Protein AF-A0A3D2S4H5-F1 (afdb_monomer_lite)

pLDDT: mean 96.03, std 4.86, range [56.44, 98.75]

Sequence (159 aa):
YKEGYGISMQGIDYASDNNCSLIIALDCGVKAIEQARYAAEKSIDMIICDHHLPGEELPEVVALLDPHQPGCAYPYKYLSGCGLGFKLAQALTLHQGWDMEHVYNLLDLVTVSIASDIVPITGENRVLAYYGLKKIDTNPILGLKALMEVSNLQAPMSI

Structure (mmCIF, N/CA/C/O backbone):
data_AF-A0A3D2S4H5-F1
#
_entry.id   AF-A0A3D2S4H5-F1
#
loop_
_atom_site.group_PDB
_atom_site.id
_atom_site.type_symbol
_atom_site.label_atom_id
_atom_site.label_alt_id
_atom_site.label_comp_id
_atom_site.label_asym_id
_atom_site.label_entity_id
_atom_site.label_seq_id
_atom_site.pdbx_PDB_ins_code
_atom_site.Cartn_x
_atom_site.Cartn_y
_atom_site.Cartn_z
_atom_site.occupancy
_atom_site.B_iso_or_equiv
_atom_site.auth_seq_id
_atom_site.auth_comp_id
_atom_site.auth_asym_id
_atom_site.auth_atom_id
_atom_site.pdbx_PDB_model_num
ATOM 1 N N . TYR A 1 1 ? 7.897 19.728 6.151 1.00 56.44 1 TYR A N 1
ATOM 2 C CA . TYR A 1 1 ? 7.705 18.648 7.136 1.00 56.44 1 TYR A CA 1
ATOM 3 C C . TYR A 1 1 ? 6.959 19.179 8.355 1.00 56.44 1 TYR A C 1
ATOM 5 O O . TYR A 1 1 ? 7.602 19.576 9.314 1.00 56.44 1 TYR A O 1
ATOM 13 N N . LYS A 1 2 ? 5.621 19.275 8.301 1.00 73.81 2 LYS A N 1
ATOM 14 C CA . LYS A 1 2 ? 4.799 19.710 9.451 1.00 73.81 2 LYS A CA 1
ATOM 15 C C . LYS A 1 2 ? 4.202 18.539 10.244 1.00 73.81 2 LYS A C 1
ATOM 17 O O . LYS A 1 2 ? 3.934 18.705 11.423 1.00 73.81 2 LYS A O 1
ATOM 22 N N . GLU A 1 3 ? 4.039 17.377 9.609 1.00 79.31 3 GLU A N 1
ATOM 23 C CA . GLU A 1 3 ? 3.264 16.254 10.164 1.00 79.31 3 GLU A CA 1
ATOM 24 C C . GLU A 1 3 ? 4.087 14.978 10.418 1.00 79.31 3 GLU A C 1
ATOM 26 O O . GLU A 1 3 ? 3.631 14.096 11.132 1.00 79.31 3 GLU A O 1
ATOM 31 N N . GLY A 1 4 ? 5.328 14.899 9.924 1.00 84.50 4 GLY A N 1
ATOM 32 C CA . GLY A 1 4 ? 6.188 13.727 10.126 1.00 84.50 4 GLY A CA 1
ATOM 33 C C . GLY A 1 4 ? 5.784 12.522 9.269 1.00 84.50 4 GLY A C 1
ATOM 34 O O . GLY A 1 4 ? 5.191 12.691 8.207 1.00 84.50 4 GLY A O 1
ATOM 35 N N . TYR A 1 5 ? 6.184 11.327 9.706 1.00 86.00 5 TYR A N 1
ATOM 36 C CA . TYR A 1 5 ? 5.860 10.047 9.069 1.00 86.00 5 TYR A CA 1
ATOM 37 C C . TYR A 1 5 ? 4.657 9.384 9.754 1.00 86.00 5 TYR A C 1
ATOM 39 O O . TYR A 1 5 ? 4.523 9.466 10.976 1.00 86.00 5 TYR A O 1
ATOM 47 N N . GLY A 1 6 ? 3.849 8.663 8.973 1.00 91.50 6 GLY A N 1
ATOM 48 C CA . GLY A 1 6 ? 2.700 7.897 9.447 1.00 91.50 6 GLY A CA 1
ATOM 49 C C . GLY A 1 6 ? 1.394 8.688 9.443 1.00 91.50 6 GLY A C 1
ATOM 50 O O . GLY A 1 6 ? 1.282 9.751 8.834 1.00 91.50 6 GLY A O 1
ATOM 51 N N . ILE A 1 7 ? 0.388 8.141 10.124 1.00 95.25 7 ILE A N 1
ATOM 52 C CA . ILE A 1 7 ? -0.938 8.757 10.211 1.00 95.25 7 ILE A CA 1
ATOM 53 C C . ILE A 1 7 ? -0.844 10.013 11.083 1.00 95.25 7 ILE A C 1
ATOM 55 O O . ILE A 1 7 ? -0.354 9.961 12.216 1.00 95.25 7 ILE A O 1
ATOM 59 N N . SER A 1 8 ? -1.316 11.143 10.560 1.00 95.06 8 SER A N 1
ATOM 60 C CA . SER A 1 8 ? -1.294 12.424 11.260 1.00 95.06 8 SER A CA 1
ATOM 61 C C . SER A 1 8 ? -2.652 12.744 11.886 1.00 95.06 8 SER A C 1
ATOM 63 O O . SER A 1 8 ? -3.703 12.552 11.276 1.00 95.06 8 SER A O 1
ATOM 65 N N . MET A 1 9 ? -2.638 13.297 13.104 1.00 96.19 9 MET A N 1
ATOM 66 C CA . MET A 1 9 ? -3.864 13.794 13.748 1.00 96.19 9 MET A CA 1
ATOM 67 C C . MET A 1 9 ? -4.511 14.916 12.923 1.00 96.19 9 MET A C 1
ATOM 69 O O . MET A 1 9 ? -5.726 14.951 12.783 1.00 96.19 9 MET A O 1
ATOM 73 N N . GLN A 1 10 ? -3.693 15.775 12.301 1.00 96.06 10 GLN A N 1
ATOM 74 C CA . GLN A 1 10 ? -4.159 16.841 11.404 1.00 96.06 10 GLN A CA 1
ATOM 75 C C . GLN A 1 10 ? -4.855 16.283 10.155 1.00 96.06 10 GLN A C 1
ATOM 77 O O . GLN A 1 10 ? -5.854 16.843 9.711 1.00 96.06 10 GLN A O 1
ATOM 82 N N . GLY A 1 11 ? -4.371 15.167 9.601 1.00 95.81 11 GLY A N 1
ATOM 83 C CA . GLY A 1 11 ? -5.026 14.475 8.492 1.00 95.81 11 GLY A CA 1
ATOM 84 C C . GLY A 1 11 ? -6.370 13.869 8.897 1.00 95.81 11 GLY A C 1
ATOM 85 O O . GLY A 1 11 ? -7.320 13.914 8.119 1.00 95.81 11 GLY A O 1
ATOM 86 N N . ILE A 1 12 ? -6.479 13.368 10.131 1.00 98.00 12 ILE A N 1
ATOM 87 C CA . ILE A 1 12 ? -7.747 12.882 10.697 1.00 98.00 12 ILE A CA 1
ATOM 88 C C . ILE A 1 12 ? -8.728 14.042 10.923 1.00 98.00 12 ILE A C 1
ATOM 90 O O . ILE A 1 12 ? -9.902 13.921 10.578 1.00 98.00 12 ILE A O 1
ATOM 94 N N . ASP A 1 13 ? -8.259 15.178 11.448 1.00 97.94 13 ASP A N 1
ATOM 95 C CA . ASP A 1 13 ? -9.070 16.396 11.562 1.00 97.94 13 ASP A CA 1
ATOM 96 C C . ASP A 1 13 ? -9.586 16.836 10.192 1.00 97.94 13 ASP A C 1
ATOM 98 O O . ASP A 1 13 ? -10.786 17.031 10.021 1.00 97.94 13 ASP A O 1
ATOM 102 N N . TYR A 1 14 ? -8.706 16.883 9.189 1.00 97.31 14 TYR A N 1
ATOM 103 C CA . TYR A 1 14 ? -9.091 17.209 7.820 1.00 97.31 14 TYR A CA 1
ATOM 104 C C . TYR A 1 14 ? -10.148 16.241 7.274 1.00 97.31 14 TYR A C 1
ATOM 106 O O . TYR A 1 14 ? -11.133 16.682 6.686 1.00 97.31 14 TYR A O 1
ATOM 114 N N . ALA A 1 15 ? -9.980 14.931 7.474 1.00 98.00 15 ALA A N 1
ATOM 115 C CA . ALA A 1 15 ? -10.963 13.937 7.049 1.00 98.00 15 ALA A CA 1
ATOM 116 C C . ALA A 1 15 ? -12.333 14.188 7.703 1.00 98.00 15 ALA A C 1
ATOM 118 O O . ALA A 1 15 ? -13.351 14.209 7.009 1.00 98.00 15 ALA A O 1
ATOM 119 N N . SER A 1 16 ? -12.351 14.465 9.008 1.00 98.31 16 SER A N 1
ATOM 120 C CA . SER A 1 16 ? -13.569 14.805 9.748 1.00 98.31 16 SER A CA 1
ATOM 121 C C . SER A 1 16 ? -14.230 16.078 9.225 1.00 98.31 16 SER A C 1
ATOM 123 O O . SER A 1 16 ? -15.433 16.082 8.971 1.00 98.31 16 SER A O 1
ATOM 125 N N . ASP A 1 17 ? -13.454 17.144 9.029 1.00 98.25 17 ASP A N 1
ATOM 126 C CA . ASP A 1 17 ? -13.946 18.441 8.551 1.00 98.25 17 ASP A CA 1
ATOM 127 C C . ASP A 1 17 ? -14.510 18.354 7.121 1.00 98.25 17 ASP A C 1
ATOM 129 O O . ASP A 1 17 ? -15.335 19.175 6.715 1.00 98.25 17 ASP A O 1
ATOM 133 N N . ASN A 1 18 ? -14.096 17.335 6.361 1.00 98.25 18 ASN A N 1
ATOM 134 C CA . ASN A 1 18 ? -14.557 17.063 5.001 1.00 98.25 18 ASN A CA 1
ATOM 135 C C . ASN A 1 18 ? -15.585 15.919 4.920 1.00 98.25 18 ASN A C 1
ATOM 137 O O . ASN A 1 18 ? -15.900 15.464 3.821 1.00 98.25 18 ASN A O 1
ATOM 141 N N . ASN A 1 19 ? -16.161 15.494 6.050 1.00 97.88 19 ASN A N 1
ATOM 142 C CA . ASN A 1 19 ? -17.176 14.433 6.131 1.00 97.88 19 ASN A CA 1
ATOM 143 C C . ASN A 1 19 ? -16.723 13.081 5.543 1.00 97.88 19 ASN A C 1
ATOM 145 O O . ASN A 1 19 ? -17.542 12.309 5.039 1.00 97.88 19 ASN A O 1
ATOM 149 N N . CYS A 1 20 ? -15.425 12.778 5.589 1.00 98.38 20 CYS A N 1
ATOM 150 C CA . CYS A 1 20 ? -14.932 11.450 5.254 1.00 98.38 20 CYS A CA 1
ATOM 151 C C . CYS A 1 20 ? -15.294 10.476 6.378 1.00 98.38 20 CYS A C 1
ATOM 153 O O . CYS A 1 20 ? -14.936 10.701 7.529 1.00 98.38 20 CYS A O 1
ATOM 155 N N . SER A 1 21 ? -15.951 9.369 6.037 1.00 98.25 21 SER A N 1
ATOM 156 C CA . SER A 1 21 ? -16.311 8.319 6.999 1.00 98.25 21 SER A CA 1
ATOM 157 C C . SER A 1 21 ? -15.301 7.171 7.065 1.00 98.25 21 SER A C 1
ATOM 159 O O . SER A 1 21 ? -15.439 6.293 7.906 1.00 98.25 21 SER A O 1
ATOM 161 N N . LEU A 1 22 ? -14.318 7.141 6.160 1.00 98.50 22 LEU A N 1
ATOM 162 C CA . LEU A 1 22 ? -13.328 6.074 6.056 1.00 98.50 22 LEU A CA 1
ATOM 163 C C . LEU A 1 22 ? -11.962 6.643 5.665 1.00 98.50 22 LEU A C 1
ATOM 165 O O . LEU A 1 22 ? -11.848 7.395 4.694 1.00 98.50 22 LEU A O 1
ATOM 169 N N . ILE A 1 23 ? -10.926 6.215 6.379 1.00 98.38 23 ILE A N 1
ATOM 170 C CA . ILE A 1 23 ? -9.519 6.416 6.030 1.00 98.38 23 ILE A CA 1
ATOM 171 C C . ILE A 1 23 ? -8.912 5.061 5.664 1.00 98.38 23 ILE A C 1
ATOM 173 O O . ILE A 1 23 ? -9.024 4.098 6.418 1.00 98.38 23 ILE A O 1
ATOM 177 N N . ILE A 1 24 ? -8.228 4.994 4.522 1.00 98.06 24 ILE A N 1
ATOM 178 C CA . ILE A 1 24 ? -7.410 3.839 4.138 1.00 98.06 24 ILE A CA 1
ATOM 179 C C . ILE A 1 24 ? -5.949 4.284 4.144 1.00 98.06 24 ILE A C 1
ATOM 181 O O . ILE A 1 24 ? -5.537 5.065 3.287 1.00 98.06 24 ILE A O 1
ATOM 185 N N . ALA A 1 25 ? -5.178 3.807 5.117 1.00 97.56 25 ALA A N 1
ATOM 186 C CA . ALA A 1 25 ? -3.742 4.037 5.192 1.00 97.56 25 ALA A CA 1
ATOM 187 C C . ALA A 1 25 ? -3.000 2.943 4.413 1.00 97.56 25 ALA A C 1
ATOM 189 O O . ALA A 1 25 ? -3.298 1.757 4.561 1.00 97.56 25 ALA A O 1
ATOM 190 N N . LEU A 1 26 ? -2.039 3.349 3.585 1.00 97.00 26 LEU A N 1
ATOM 191 C CA . LEU A 1 26 ? -1.120 2.456 2.884 1.00 97.00 26 LEU A CA 1
ATOM 192 C C . LEU A 1 26 ? 0.306 2.758 3.336 1.00 97.00 26 LEU A C 1
ATOM 194 O O . LEU A 1 26 ? 0.649 3.928 3.516 1.00 97.00 26 LEU A O 1
ATOM 198 N N . ASP A 1 27 ? 1.118 1.709 3.468 1.00 97.25 27 ASP A N 1
ATOM 199 C CA . ASP A 1 27 ? 2.557 1.789 3.765 1.00 97.25 27 ASP A CA 1
ATOM 200 C C . ASP A 1 27 ? 2.892 2.439 5.118 1.00 97.25 27 ASP A C 1
ATOM 202 O O . ASP A 1 27 ? 4.003 2.892 5.370 1.00 97.25 27 ASP A O 1
ATOM 206 N N . CYS A 1 28 ? 1.900 2.535 6.000 1.00 97.06 28 CYS A N 1
ATOM 207 C CA . CYS A 1 28 ? 2.059 2.996 7.368 1.00 97.06 28 CYS A CA 1
ATOM 208 C C . CYS A 1 28 ? 0.826 2.623 8.194 1.00 97.06 28 CYS A C 1
ATOM 210 O O . CYS A 1 28 ? -0.234 2.305 7.656 1.00 97.06 28 CYS A O 1
ATOM 212 N N . GLY A 1 29 ? 0.944 2.756 9.514 1.00 97.06 29 GLY A N 1
ATOM 213 C CA . GLY A 1 29 ? -0.190 2.697 10.428 1.00 97.06 29 GLY A CA 1
ATOM 214 C C . GLY A 1 29 ? -0.182 1.519 11.394 1.00 97.06 29 GLY A C 1
ATOM 215 O O . GLY A 1 29 ? -0.870 1.608 12.405 1.00 97.06 29 GLY A O 1
ATOM 216 N N . VAL A 1 30 ? 0.634 0.474 11.202 1.00 97.75 30 VAL A N 1
ATOM 217 C CA . VAL A 1 30 ? 0.612 -0.711 12.095 1.00 97.75 30 VAL A CA 1
ATOM 218 C C . VAL A 1 30 ? 0.933 -0.390 13.566 1.00 97.75 30 VAL A C 1
ATOM 220 O O . VAL A 1 30 ? 0.614 -1.162 14.461 1.00 97.75 30 VAL A O 1
ATOM 223 N N . LYS A 1 31 ? 1.534 0.775 13.844 1.00 97.12 31 LYS A N 1
ATOM 224 C CA . LYS A 1 31 ? 1.810 1.285 15.204 1.00 97.12 31 LYS A CA 1
ATOM 225 C C . LYS A 1 31 ? 0.972 2.508 15.595 1.00 97.12 31 LYS A C 1
ATOM 227 O O . LYS A 1 31 ? 1.267 3.155 16.596 1.00 97.12 31 LYS A O 1
ATOM 232 N N . ALA A 1 32 ? -0.035 2.874 14.807 1.00 97.00 32 ALA A N 1
ATOM 233 C CA . ALA A 1 32 ? -0.787 4.119 14.958 1.00 97.00 32 ALA A CA 1
ATOM 234 C C . ALA A 1 32 ? -1.965 3.980 15.943 1.00 97.00 32 ALA A C 1
ATOM 236 O O . ALA A 1 32 ? -3.110 4.258 15.595 1.00 97.00 32 ALA A O 1
ATOM 237 N N . ILE A 1 33 ? -1.681 3.525 17.169 1.00 97.94 33 ILE A N 1
ATOM 238 C CA . ILE A 1 33 ? -2.689 3.209 18.200 1.00 97.94 33 ILE A CA 1
ATOM 239 C C . ILE A 1 33 ? -3.519 4.449 18.557 1.00 97.94 33 ILE A C 1
ATOM 241 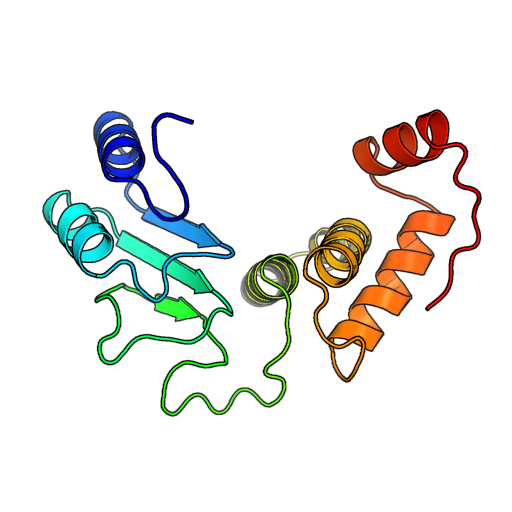O O . ILE A 1 33 ? -4.745 4.434 18.457 1.00 97.94 33 ILE 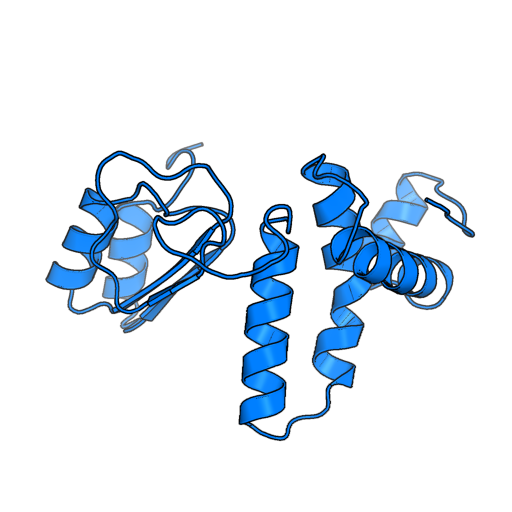A O 1
ATOM 245 N N . GLU A 1 34 ? -2.854 5.553 18.907 1.00 97.94 34 GLU A N 1
ATOM 246 C CA . GLU A 1 34 ? -3.544 6.790 19.291 1.00 97.94 34 GLU A CA 1
ATOM 247 C C . GLU A 1 34 ? -4.322 7.405 18.127 1.00 97.94 34 GLU A C 1
ATOM 249 O O . GLU A 1 34 ? -5.417 7.926 18.320 1.00 97.94 34 GLU A O 1
ATOM 254 N N . GLN A 1 35 ? -3.785 7.334 16.910 1.00 98.25 35 GLN A N 1
ATOM 255 C CA . GLN A 1 35 ? -4.449 7.852 15.717 1.00 98.25 35 GLN A CA 1
ATOM 256 C C . GLN A 1 35 ? -5.689 7.042 15.346 1.00 98.25 35 GLN A C 1
ATOM 258 O O . GLN A 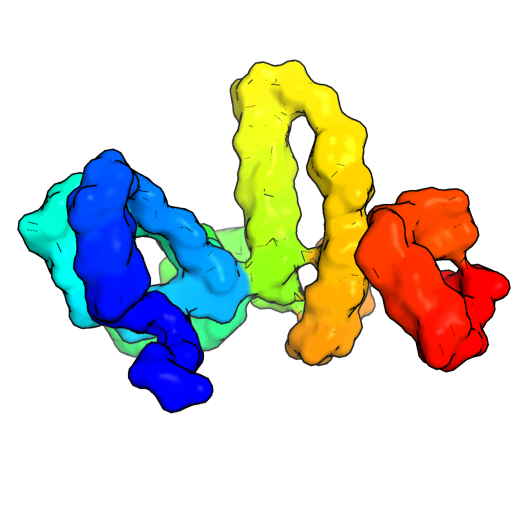1 35 ? -6.702 7.634 14.983 1.00 98.25 35 GLN A O 1
ATOM 263 N N . ALA A 1 36 ? -5.633 5.714 15.454 1.00 98.31 36 ALA A N 1
ATOM 264 C CA 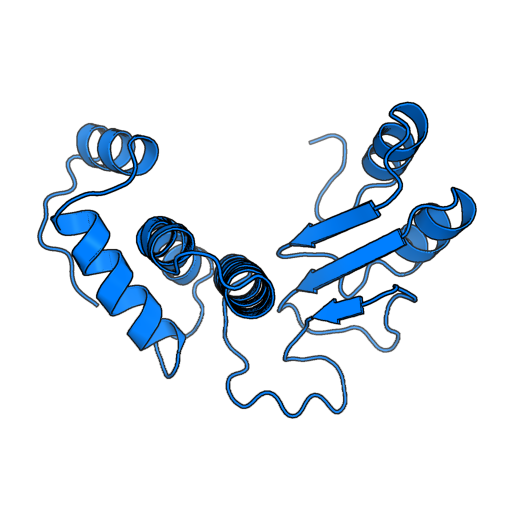. ALA A 1 36 ? -6.794 4.858 15.241 1.00 98.31 36 ALA A CA 1
ATOM 265 C C . ALA A 1 36 ? -7.902 5.180 16.255 1.00 98.31 36 ALA A C 1
ATOM 267 O O . ALA A 1 36 ? -9.046 5.422 15.866 1.00 98.31 36 ALA A O 1
ATOM 268 N N . ARG A 1 37 ? -7.540 5.312 17.539 1.00 98.44 37 ARG A N 1
ATOM 269 C CA . ARG A 1 37 ? -8.465 5.732 18.602 1.00 98.44 37 ARG A CA 1
ATOM 270 C C . ARG A 1 37 ? -9.075 7.108 18.317 1.00 98.44 37 ARG A C 1
ATOM 272 O O . ARG A 1 37 ? -10.282 7.283 18.445 1.00 98.44 37 ARG A O 1
ATOM 279 N N . TYR A 1 38 ? -8.260 8.070 17.890 1.00 98.50 38 TYR A N 1
ATOM 280 C CA . TYR A 1 38 ? -8.722 9.420 17.566 1.00 98.50 38 TYR A CA 1
ATOM 281 C C . TYR A 1 38 ? -9.654 9.459 16.347 1.00 98.50 38 TYR A C 1
ATOM 283 O O . TYR A 1 38 ? -10.656 10.169 16.356 1.00 98.50 38 TYR A O 1
ATOM 291 N N . ALA A 1 39 ? -9.370 8.671 15.306 1.00 98.50 39 ALA A N 1
ATOM 292 C CA . ALA A 1 39 ? -10.269 8.534 14.162 1.00 98.50 39 ALA A CA 1
ATOM 293 C C . ALA A 1 39 ? -11.628 7.948 14.583 1.00 98.50 39 ALA A C 1
ATOM 295 O O . ALA A 1 39 ? -12.670 8.485 14.202 1.00 98.50 39 ALA A O 1
ATOM 296 N N . ALA A 1 40 ? -11.624 6.930 15.449 1.00 98.19 40 ALA A N 1
ATOM 297 C CA . ALA A 1 40 ? -12.846 6.339 15.989 1.00 98.19 40 ALA A CA 1
ATOM 298 C C . ALA A 1 40 ? -13.672 7.341 16.823 1.00 98.19 40 ALA A C 1
ATOM 300 O O . ALA A 1 40 ? -14.892 7.403 16.665 1.00 98.19 40 ALA A O 1
ATOM 301 N N . GLU A 1 41 ? -13.036 8.189 17.644 1.00 98.19 41 GLU A N 1
ATOM 302 C CA . GLU A 1 41 ? -13.719 9.279 18.372 1.00 98.19 41 GLU A CA 1
ATOM 303 C C . GLU A 1 41 ? -14.441 10.255 17.432 1.00 98.19 41 GLU A C 1
ATOM 305 O O . GLU A 1 41 ? -15.481 10.815 17.786 1.00 98.19 41 GLU A O 1
ATOM 310 N N . LYS A 1 42 ? -13.925 10.427 16.211 1.00 98.19 42 LYS A N 1
ATOM 311 C CA . LYS A 1 42 ? -14.549 11.235 15.158 1.00 98.19 42 LYS A CA 1
ATOM 312 C C . LYS A 1 42 ? -15.533 10.464 14.280 1.00 98.19 42 LYS A C 1
ATOM 314 O O . LYS A 1 42 ? -16.024 11.018 13.301 1.00 98.19 42 LYS A O 1
ATOM 319 N N . SER A 1 43 ? -15.863 9.221 14.637 1.00 98.06 43 SER A N 1
ATOM 320 C CA . SER A 1 43 ? -16.726 8.336 13.841 1.00 98.06 43 SER A CA 1
ATOM 321 C C . SER A 1 43 ? -16.184 8.078 12.427 1.00 98.06 43 SER A C 1
ATOM 323 O O . SER A 1 43 ? -16.950 8.009 11.466 1.00 98.06 43 SER A O 1
ATOM 325 N N . ILE A 1 44 ? -14.859 7.962 12.303 1.00 98.69 44 ILE A N 1
ATOM 326 C CA . ILE A 1 44 ? -14.168 7.644 11.053 1.00 98.69 44 ILE A CA 1
ATOM 327 C C . ILE A 1 44 ? -13.596 6.234 11.163 1.00 98.69 44 ILE A C 1
ATOM 329 O O . ILE A 1 44 ? -12.727 5.972 11.998 1.00 98.69 44 ILE A O 1
ATOM 333 N N . ASP A 1 45 ? -14.051 5.342 10.289 1.00 98.75 45 ASP A N 1
ATOM 334 C CA . ASP A 1 45 ? -13.483 4.006 10.169 1.00 98.75 45 ASP A CA 1
ATOM 335 C C . ASP A 1 45 ? -12.062 4.083 9.607 1.00 98.75 45 ASP A C 1
ATOM 337 O O . ASP A 1 45 ? -11.728 4.954 8.798 1.00 98.75 45 ASP A O 1
ATOM 341 N N . MET A 1 46 ? -11.217 3.131 9.993 1.00 98.50 46 MET A N 1
ATOM 342 C CA . MET A 1 46 ? -9.854 3.049 9.484 1.00 98.50 46 MET A CA 1
ATOM 343 C C . MET A 1 46 ? -9.534 1.651 8.968 1.00 98.50 46 MET A C 1
ATOM 345 O O . MET A 1 46 ? -9.775 0.654 9.644 1.00 98.50 46 MET A O 1
ATOM 349 N N . ILE A 1 47 ? -8.962 1.586 7.770 1.00 98.50 47 ILE A N 1
ATOM 350 C CA . ILE A 1 47 ? -8.321 0.394 7.219 1.00 98.50 47 ILE A CA 1
ATOM 351 C C . ILE A 1 47 ? -6.833 0.696 7.109 1.00 98.50 47 ILE A C 1
ATOM 353 O O . ILE A 1 47 ? -6.447 1.721 6.549 1.00 98.50 47 ILE A O 1
ATOM 357 N N . ILE A 1 48 ? -5.997 -0.200 7.617 1.00 98.44 48 ILE A N 1
ATOM 358 C CA . ILE A 1 48 ? -4.542 -0.062 7.558 1.00 98.44 48 ILE A CA 1
ATOM 359 C C . ILE A 1 48 ? -3.985 -1.189 6.700 1.00 98.44 48 ILE A C 1
ATOM 361 O O . ILE A 1 48 ? -4.229 -2.356 6.994 1.00 98.44 48 ILE A O 1
ATOM 365 N N . CYS A 1 49 ? -3.237 -0.849 5.652 1.00 98.12 49 CYS A N 1
ATOM 366 C CA . CYS A 1 49 ? -2.432 -1.801 4.894 1.00 98.12 49 CYS A CA 1
ATOM 367 C C . CYS A 1 49 ? -0.964 -1.432 5.062 1.00 98.12 49 CYS A C 1
ATOM 369 O O . CYS A 1 49 ? -0.502 -0.427 4.520 1.00 98.12 49 CYS A O 1
ATOM 371 N N . ASP A 1 50 ? -0.242 -2.243 5.815 1.00 98.06 50 ASP A N 1
ATOM 372 C CA . ASP A 1 50 ? 1.132 -1.961 6.199 1.00 98.06 50 ASP A CA 1
ATOM 373 C C . ASP A 1 50 ? 1.948 -3.254 6.148 1.00 98.06 50 ASP A C 1
ATOM 375 O O . ASP A 1 50 ? 1.407 -4.358 6.157 1.00 98.06 50 ASP A O 1
ATOM 379 N N . HIS A 1 51 ? 3.255 -3.111 6.027 1.00 97.44 51 HIS A N 1
ATOM 380 C CA . HIS A 1 51 ? 4.208 -4.212 5.970 1.00 97.44 51 HIS A CA 1
ATOM 381 C C . HIS A 1 51 ? 5.368 -4.033 6.955 1.00 97.44 51 HIS A C 1
ATOM 383 O O . HIS A 1 51 ? 6.240 -4.901 7.043 1.00 97.44 51 HIS A O 1
ATOM 389 N N . HIS A 1 52 ? 5.395 -2.930 7.704 1.00 97.31 52 HIS A N 1
ATOM 390 C CA . HIS A 1 52 ? 6.372 -2.719 8.760 1.00 97.31 52 HIS A CA 1
ATOM 391 C C . HIS A 1 52 ? 6.182 -3.723 9.905 1.00 97.31 52 HIS A C 1
ATOM 393 O O . HIS A 1 52 ? 5.123 -4.311 10.093 1.00 97.31 52 HIS A O 1
ATOM 399 N N . LEU A 1 53 ? 7.221 -3.919 10.721 1.00 96.56 53 LEU A N 1
ATOM 400 C CA . LEU A 1 53 ? 7.105 -4.807 11.877 1.00 96.56 53 LEU A CA 1
ATOM 401 C C . LEU A 1 53 ? 6.124 -4.221 12.906 1.00 96.56 53 LEU A C 1
ATOM 403 O O . LEU A 1 53 ? 6.331 -3.071 13.317 1.00 96.56 53 LEU A O 1
ATOM 407 N N . PRO A 1 54 ? 5.126 -4.993 13.374 1.00 96.56 54 PRO A N 1
ATOM 408 C CA . PRO A 1 54 ? 4.157 -4.527 14.360 1.00 96.56 54 PRO A CA 1
ATOM 409 C C . PRO A 1 54 ? 4.806 -4.207 15.714 1.00 96.56 54 PRO A C 1
ATOM 411 O O . PRO A 1 54 ? 5.940 -4.604 16.002 1.00 96.56 54 PRO A O 1
ATOM 414 N N . GLY A 1 55 ? 4.092 -3.434 16.535 1.00 94.50 55 GLY A N 1
ATOM 415 C CA . GLY A 1 55 ? 4.424 -3.237 17.948 1.00 94.50 55 GLY A CA 1
ATOM 416 C C . GLY A 1 55 ? 3.952 -4.402 18.826 1.00 94.50 55 GLY A C 1
ATOM 417 O O . GLY A 1 55 ? 3.509 -5.431 18.322 1.00 94.50 55 GLY A O 1
ATOM 418 N N . GLU A 1 56 ? 4.041 -4.228 20.146 1.00 94.44 56 GLU A N 1
ATOM 419 C CA . GLU A 1 56 ? 3.452 -5.172 21.114 1.00 94.44 56 GLU A CA 1
ATOM 420 C C . GLU A 1 56 ? 1.920 -5.161 21.049 1.00 94.44 56 GLU A C 1
ATOM 422 O O . GLU A 1 56 ? 1.278 -6.206 21.123 1.00 94.44 56 GLU A O 1
ATOM 427 N N . GLU A 1 57 ? 1.355 -3.971 20.857 1.00 96.19 57 GLU A N 1
ATOM 428 C CA . GLU A 1 57 ? -0.067 -3.735 20.651 1.00 96.19 57 GLU A CA 1
ATOM 429 C C . GLU A 1 57 ? -0.329 -3.345 19.193 1.00 96.19 57 GLU A C 1
ATOM 431 O O . GLU A 1 57 ? 0.526 -2.763 18.514 1.00 96.19 57 GLU A O 1
ATOM 436 N N . LEU A 1 58 ? -1.530 -3.673 18.718 1.00 97.62 58 LEU A N 1
ATOM 437 C CA . LEU A 1 58 ? -2.016 -3.306 17.393 1.00 97.62 58 LEU A CA 1
ATOM 438 C C . LEU A 1 58 ? -3.100 -2.229 17.512 1.00 97.62 58 LEU A C 1
ATOM 440 O O . LEU A 1 58 ? -3.842 -2.223 18.495 1.00 97.62 58 LEU A O 1
ATOM 444 N N . PRO A 1 59 ? -3.227 -1.338 16.515 1.00 97.69 59 PRO A N 1
ATOM 445 C CA . PRO A 1 59 ? -4.290 -0.347 16.492 1.00 97.69 59 PRO A CA 1
ATOM 446 C C . PRO A 1 59 ? -5.660 -1.024 16.349 1.00 97.69 59 PRO A C 1
ATOM 448 O O . PRO A 1 59 ? -5.828 -1.967 15.574 1.00 97.69 59 PRO A O 1
ATOM 451 N N . GLU A 1 60 ? -6.652 -0.512 17.075 1.00 97.50 60 GLU A N 1
ATOM 452 C CA . GLU A 1 60 ? -8.041 -0.949 16.950 1.00 97.50 60 GLU A CA 1
ATOM 453 C C . GLU A 1 60 ? -8.673 -0.277 15.725 1.00 97.50 60 GLU A C 1
ATOM 455 O O . GLU A 1 60 ? -9.019 0.903 15.742 1.00 97.50 60 GLU A O 1
ATOM 460 N N . VAL A 1 61 ? -8.755 -1.026 14.628 1.00 98.19 61 VAL A N 1
ATOM 461 C CA . VAL A 1 61 ? -9.219 -0.554 13.318 1.00 98.19 61 VAL A CA 1
ATOM 462 C C . VAL A 1 61 ? -10.176 -1.565 12.698 1.00 98.19 61 VAL A C 1
ATOM 464 O O . VAL A 1 61 ? -10.150 -2.744 13.054 1.00 98.19 61 VAL A O 1
ATOM 467 N N . VAL A 1 62 ? -11.008 -1.139 11.740 1.00 98.19 62 VAL A N 1
ATOM 468 C CA . VAL A 1 62 ? -12.008 -2.042 11.140 1.00 98.19 62 VAL A CA 1
ATOM 469 C C . VAL A 1 62 ? -11.371 -3.140 10.286 1.00 98.19 62 VAL A C 1
ATOM 471 O O . VAL A 1 62 ? -11.957 -4.209 10.126 1.00 98.19 62 VAL A O 1
ATOM 474 N N . ALA A 1 63 ? -10.163 -2.907 9.761 1.00 97.56 63 ALA A N 1
ATOM 475 C CA . ALA A 1 63 ? -9.341 -3.951 9.159 1.00 97.56 63 ALA A CA 1
ATOM 476 C C . ALA A 1 63 ? -7.845 -3.603 9.189 1.00 97.56 63 ALA A C 1
ATOM 478 O O . ALA A 1 63 ? -7.452 -2.472 8.891 1.00 97.56 63 ALA A O 1
ATOM 479 N N . LEU A 1 64 ? -7.013 -4.611 9.472 1.00 97.69 64 LEU A N 1
ATOM 480 C CA . LEU A 1 64 ? -5.555 -4.553 9.365 1.00 97.69 64 LEU A CA 1
ATOM 481 C C . LEU A 1 64 ? -5.065 -5.586 8.339 1.00 97.69 64 LEU A C 1
ATOM 483 O O . LEU A 1 64 ? -5.108 -6.799 8.567 1.00 97.69 64 LEU A O 1
ATOM 487 N N . LEU A 1 65 ? -4.592 -5.095 7.197 1.00 97.31 65 LEU A N 1
ATOM 488 C CA . LEU A 1 65 ? -3.953 -5.877 6.148 1.00 97.31 65 LEU A CA 1
ATOM 489 C C . LEU A 1 65 ? -2.434 -5.773 6.295 1.00 97.31 65 LEU A C 1
ATOM 491 O O . LEU A 1 65 ? -1.783 -4.982 5.619 1.00 97.31 65 LEU A O 1
ATOM 495 N N . ASP A 1 66 ? -1.885 -6.598 7.180 1.00 97.88 66 ASP A N 1
ATOM 496 C CA . ASP A 1 66 ? -0.446 -6.678 7.407 1.00 97.88 66 ASP A CA 1
ATOM 497 C C . ASP A 1 66 ? 0.006 -8.150 7.428 1.00 97.88 66 ASP A C 1
ATOM 499 O O . ASP A 1 66 ? -0.577 -8.968 8.153 1.00 97.88 66 ASP A O 1
ATOM 503 N N . PRO A 1 67 ? 0.997 -8.558 6.610 1.00 97.44 67 PRO A N 1
ATOM 504 C CA . PRO A 1 67 ? 1.492 -9.926 6.617 1.00 97.44 67 PRO A CA 1
ATOM 505 C C . PRO A 1 67 ? 2.304 -10.262 7.880 1.00 97.44 67 PRO A C 1
ATOM 507 O O . PRO A 1 67 ? 2.400 -11.442 8.223 1.00 97.44 67 PRO A O 1
ATOM 510 N N . HIS A 1 68 ? 2.872 -9.281 8.574 1.00 97.31 68 HIS A N 1
ATOM 511 C CA . HIS A 1 68 ? 3.658 -9.440 9.796 1.00 97.31 68 HIS A CA 1
ATOM 512 C C . HIS A 1 68 ? 2.824 -9.414 11.080 1.00 97.31 68 HIS A C 1
ATOM 514 O O . HIS A 1 68 ? 3.366 -9.755 12.134 1.00 97.31 68 HIS A O 1
ATOM 520 N N . GLN A 1 69 ? 1.530 -9.072 11.025 1.00 96.12 69 GLN A N 1
ATOM 521 C CA . GLN A 1 69 ? 0.686 -9.110 12.224 1.00 96.12 69 GLN A CA 1
ATOM 522 C C . GLN A 1 69 ? 0.660 -10.524 12.852 1.00 96.12 69 GLN A C 1
ATOM 524 O O . GLN A 1 69 ? 0.648 -11.531 12.125 1.00 96.12 69 GLN A O 1
ATOM 529 N N . PRO A 1 70 ? 0.636 -10.635 14.195 1.00 94.94 70 PRO A N 1
ATOM 530 C CA . PRO A 1 70 ? 0.606 -11.916 14.890 1.00 94.94 70 PRO A CA 1
ATOM 531 C C . PRO A 1 70 ? -0.506 -12.844 14.386 1.00 94.94 70 PRO A C 1
ATOM 533 O O . PRO A 1 70 ? -1.653 -12.443 14.219 1.00 94.94 70 PRO A O 1
ATOM 536 N N . GLY A 1 71 ? -0.161 -14.109 14.137 1.00 94.25 71 GLY A N 1
ATOM 537 C CA . GLY A 1 71 ? -1.115 -15.125 13.675 1.00 94.25 71 GLY A CA 1
ATOM 538 C C . GLY A 1 71 ? -1.490 -15.051 12.188 1.00 94.25 71 GLY A C 1
ATOM 539 O O . GLY A 1 71 ? -2.233 -15.912 11.715 1.00 94.25 71 GLY A O 1
ATOM 540 N N . CYS A 1 72 ? -0.965 -14.092 11.417 1.00 96.50 72 CYS A N 1
ATOM 541 C CA . CYS A 1 72 ? -1.258 -13.996 9.989 1.00 96.50 72 CYS A CA 1
ATOM 542 C C . CYS A 1 72 ? -0.641 -15.156 9.192 1.00 96.50 72 CYS A C 1
ATOM 544 O O . CYS A 1 72 ? 0.581 -15.299 9.094 1.00 96.50 72 CYS A O 1
ATOM 546 N N . ALA A 1 73 ? -1.496 -15.955 8.550 1.00 96.88 73 ALA A N 1
ATOM 547 C CA . ALA A 1 73 ? -1.097 -17.117 7.754 1.00 96.88 73 ALA A CA 1
ATOM 548 C C . ALA A 1 73 ? -0.668 -16.775 6.314 1.00 96.88 73 ALA A C 1
ATOM 550 O O . ALA A 1 73 ? -0.334 -17.681 5.551 1.00 96.88 73 ALA A O 1
ATOM 551 N N . TYR A 1 74 ? -0.680 -15.494 5.916 1.00 96.94 74 TYR A N 1
ATOM 552 C CA . TYR A 1 74 ? -0.331 -15.106 4.548 1.00 96.94 74 TYR A CA 1
ATOM 553 C C . TYR A 1 74 ? 1.100 -15.566 4.205 1.00 96.94 74 TYR A C 1
ATOM 555 O O . TYR A 1 74 ? 2.021 -15.255 4.968 1.00 96.94 74 TYR A O 1
ATOM 563 N N . PRO A 1 75 ? 1.309 -16.317 3.109 1.00 96.06 75 PRO A N 1
ATOM 564 C CA . PRO A 1 75 ? 2.535 -17.091 2.912 1.00 96.06 75 PRO A CA 1
ATOM 565 C C . PRO A 1 75 ? 3.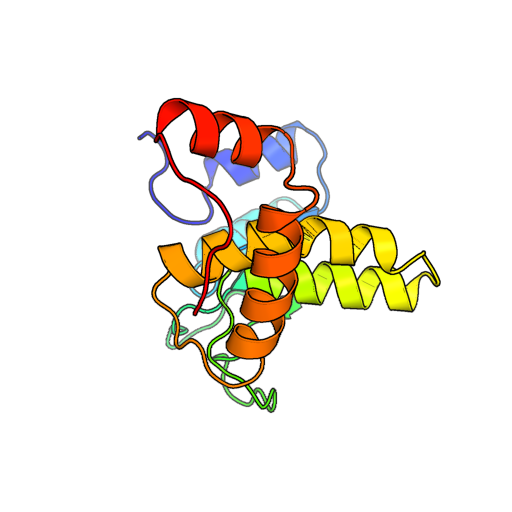754 -16.237 2.554 1.00 96.06 75 PRO A C 1
ATOM 567 O O . PRO A 1 75 ? 4.883 -16.640 2.830 1.00 96.06 75 PRO A O 1
ATOM 570 N N . TYR A 1 76 ? 3.551 -15.068 1.944 1.00 97.75 76 TYR A N 1
ATOM 571 C CA . TYR A 1 76 ? 4.637 -14.206 1.494 1.00 97.75 76 TYR A CA 1
ATOM 572 C C . TYR A 1 76 ? 4.688 -12.912 2.307 1.00 97.75 76 TYR A C 1
ATOM 574 O O . TYR A 1 76 ? 3.804 -12.069 2.213 1.00 97.75 76 TYR A O 1
ATOM 582 N N . LYS A 1 77 ? 5.732 -12.755 3.125 1.00 97.31 77 LYS A N 1
ATOM 583 C CA . LYS A 1 77 ? 5.823 -11.668 4.114 1.00 97.31 77 LYS A CA 1
ATOM 584 C C . LYS A 1 77 ? 6.423 -10.366 3.591 1.00 97.31 77 LYS A C 1
ATOM 586 O O . LYS A 1 77 ? 6.398 -9.364 4.283 1.00 97.31 77 LYS A O 1
ATOM 591 N N . TYR A 1 78 ? 6.948 -10.371 2.373 1.00 97.81 78 TYR A N 1
ATOM 592 C CA . TYR A 1 78 ? 7.861 -9.326 1.917 1.00 97.81 78 TYR A CA 1
ATOM 593 C C . TYR A 1 78 ? 7.260 -8.366 0.888 1.00 97.81 78 TYR A C 1
ATOM 595 O O . TYR A 1 78 ? 8.017 -7.668 0.224 1.00 97.81 78 TYR A O 1
ATOM 603 N N . LEU A 1 79 ? 5.935 -8.334 0.706 1.00 98.31 79 LEU A N 1
ATOM 604 C CA . LEU A 1 79 ? 5.310 -7.337 -0.174 1.00 98.31 79 LEU A CA 1
ATOM 605 C C . LEU A 1 79 ? 5.723 -5.923 0.265 1.00 98.31 79 LEU A C 1
ATOM 607 O O . LEU A 1 79 ? 5.778 -5.649 1.462 1.00 98.31 79 LEU A O 1
ATOM 611 N N . SER A 1 80 ? 6.014 -5.041 -0.692 1.00 98.06 80 SER A N 1
ATOM 612 C CA . SER A 1 80 ? 6.164 -3.608 -0.408 1.00 98.06 80 SER A CA 1
ATOM 613 C C . SER A 1 80 ? 4.812 -2.979 -0.054 1.00 98.06 80 SER A C 1
ATOM 615 O O . SER A 1 80 ? 3.762 -3.573 -0.345 1.00 98.06 80 SER A O 1
ATOM 617 N N . GLY A 1 81 ? 4.804 -1.756 0.484 1.00 97.50 81 GLY A N 1
ATOM 618 C CA . GLY A 1 81 ? 3.556 -1.030 0.753 1.00 97.50 81 GLY A CA 1
ATOM 619 C C . GLY A 1 81 ? 2.642 -0.909 -0.475 1.00 97.50 81 GLY A C 1
ATOM 620 O O . GLY A 1 81 ? 1.446 -1.212 -0.415 1.00 97.50 81 GLY A O 1
ATOM 621 N N . CYS A 1 82 ? 3.203 -0.580 -1.646 1.00 98.00 82 CYS A N 1
ATOM 622 C CA . CYS A 1 82 ? 2.433 -0.566 -2.898 1.00 98.00 82 CYS A CA 1
ATOM 623 C C . CYS A 1 82 ? 2.013 -1.976 -3.339 1.00 98.00 82 CYS A C 1
ATOM 625 O O . CYS A 1 82 ? 0.933 -2.142 -3.902 1.00 98.00 82 CYS A O 1
ATOM 627 N N . GLY A 1 83 ? 2.821 -3.003 -3.058 1.00 98.12 83 GLY A N 1
ATOM 628 C CA . GLY A 1 83 ? 2.449 -4.400 -3.279 1.00 98.12 83 GLY A CA 1
ATOM 629 C C . GLY A 1 83 ? 1.196 -4.799 -2.493 1.00 98.12 83 GLY A C 1
ATOM 630 O O . GLY A 1 83 ? 0.304 -5.439 -3.053 1.00 98.12 83 GLY A O 1
ATOM 631 N N . LEU A 1 84 ? 1.068 -4.368 -1.234 1.00 98.00 84 LEU A N 1
ATOM 632 C CA . LEU A 1 84 ? -0.155 -4.562 -0.444 1.00 98.00 84 LEU A CA 1
ATOM 633 C C . LEU A 1 84 ? -1.336 -3.760 -0.995 1.00 98.00 84 LEU A C 1
ATOM 635 O O . LEU A 1 84 ? -2.427 -4.313 -1.141 1.00 98.00 84 LEU A O 1
ATOM 639 N N . GLY A 1 85 ? -1.122 -2.497 -1.377 1.00 97.81 85 GLY A N 1
ATOM 640 C CA . GLY A 1 85 ? -2.150 -1.686 -2.041 1.00 97.81 85 GLY A CA 1
ATOM 641 C C . GLY A 1 85 ? -2.659 -2.331 -3.338 1.00 97.81 85 GLY A C 1
ATOM 642 O O . GLY A 1 85 ? -3.865 -2.397 -3.580 1.00 97.81 85 GLY A O 1
ATOM 643 N N . PHE A 1 86 ? -1.754 -2.904 -4.135 1.00 98.31 86 PHE A N 1
ATOM 644 C CA . PHE A 1 86 ? -2.091 -3.678 -5.328 1.00 98.31 86 PHE A CA 1
ATOM 645 C C . PHE A 1 86 ? -2.918 -4.920 -4.988 1.00 98.31 86 PHE A C 1
ATOM 647 O O . PHE A 1 86 ? -3.895 -5.206 -5.678 1.00 98.31 86 PHE A O 1
ATOM 654 N N . LYS A 1 87 ? -2.573 -5.653 -3.921 1.00 97.75 87 LYS A N 1
ATOM 655 C CA . LYS A 1 87 ? -3.359 -6.808 -3.457 1.00 97.75 87 LYS A CA 1
ATOM 656 C C . LYS A 1 87 ? -4.758 -6.419 -2.997 1.00 97.75 87 LYS A C 1
ATOM 658 O O . LYS A 1 87 ? -5.710 -7.123 -3.333 1.00 97.75 87 LYS A O 1
ATOM 663 N N . LEU A 1 88 ? -4.894 -5.297 -2.292 1.00 97.62 88 LEU A N 1
ATOM 664 C CA . LEU A 1 88 ? -6.196 -4.763 -1.901 1.00 97.62 88 LEU A CA 1
ATOM 665 C C . LEU A 1 88 ? -7.037 -4.414 -3.139 1.00 97.62 88 LEU A C 1
ATOM 667 O O . LEU A 1 88 ? -8.177 -4.865 -3.255 1.00 97.62 88 LEU A O 1
ATOM 671 N N . ALA A 1 89 ? -6.459 -3.684 -4.098 1.00 98.06 89 ALA A N 1
ATOM 672 C CA . ALA A 1 89 ? -7.130 -3.339 -5.352 1.00 98.06 89 ALA A CA 1
ATOM 673 C C . ALA A 1 89 ? -7.502 -4.585 -6.175 1.00 98.06 89 ALA A C 1
ATOM 675 O O . ALA A 1 89 ? -8.609 -4.665 -6.707 1.00 98.06 89 ALA A O 1
ATOM 676 N N . GLN A 1 90 ? -6.615 -5.584 -6.238 1.00 98.06 90 GLN A N 1
ATOM 677 C CA . GLN A 1 90 ? -6.865 -6.885 -6.864 1.00 98.06 90 GLN A CA 1
ATOM 678 C C . GLN A 1 90 ? -8.062 -7.591 -6.222 1.00 98.06 90 GLN A C 1
ATOM 680 O O . GLN A 1 90 ? -8.970 -8.015 -6.934 1.00 98.06 90 GLN A O 1
ATOM 685 N N . ALA A 1 91 ? -8.085 -7.707 -4.893 1.00 97.81 91 ALA A N 1
ATOM 686 C CA . ALA A 1 91 ? -9.169 -8.373 -4.179 1.00 97.81 91 ALA A CA 1
ATOM 687 C C . ALA A 1 91 ? -10.511 -7.655 -4.386 1.00 97.81 91 ALA A C 1
ATOM 689 O O . ALA A 1 91 ? -11.515 -8.310 -4.665 1.00 97.81 91 ALA A O 1
ATOM 690 N N . LEU A 1 92 ? -10.521 -6.320 -4.320 1.00 97.56 92 LEU A N 1
ATOM 691 C CA . LEU A 1 92 ? -11.718 -5.517 -4.570 1.00 97.56 92 LEU A CA 1
ATOM 692 C C . LEU A 1 92 ? -12.228 -5.686 -6.008 1.00 97.56 92 LEU A C 1
ATOM 694 O O . LEU A 1 92 ? -13.418 -5.911 -6.213 1.00 97.56 92 LEU A O 1
ATOM 698 N N . THR A 1 93 ? -11.329 -5.631 -6.991 1.00 98.44 93 THR A N 1
ATOM 699 C CA . THR A 1 93 ? -11.658 -5.793 -8.418 1.00 98.44 93 THR A CA 1
ATOM 700 C C . THR A 1 93 ? -12.287 -7.159 -8.681 1.00 98.44 93 THR A C 1
ATOM 702 O O . THR A 1 93 ? -13.341 -7.239 -9.310 1.00 98.44 93 THR A O 1
ATOM 705 N N . LEU A 1 94 ? -11.704 -8.226 -8.123 1.00 98.19 94 LEU A N 1
ATOM 706 C CA . LEU A 1 94 ? -12.265 -9.576 -8.208 1.00 98.19 94 LEU A CA 1
ATOM 707 C C . LEU A 1 94 ? -13.634 -9.674 -7.528 1.00 98.19 94 LEU A C 1
ATOM 709 O O . LEU A 1 94 ? -14.554 -10.262 -8.091 1.00 98.19 94 LEU A O 1
ATOM 713 N N . HIS A 1 95 ? -13.779 -9.091 -6.336 1.00 98.19 95 HIS A N 1
ATOM 714 C CA . HIS A 1 95 ? -15.031 -9.126 -5.582 1.00 98.19 95 HIS A CA 1
ATOM 715 C C . HIS A 1 95 ? -16.180 -8.430 -6.324 1.00 98.19 95 HIS A C 1
ATOM 717 O O . HIS A 1 95 ? -17.307 -8.916 -6.303 1.00 98.19 95 HIS A O 1
ATOM 723 N N . GLN A 1 96 ? -15.887 -7.323 -7.006 1.00 98.25 96 GLN A N 1
ATOM 724 C CA . GLN A 1 96 ? -16.869 -6.558 -7.776 1.00 98.25 96 GLN A CA 1
ATOM 725 C C . GLN A 1 96 ? -17.100 -7.106 -9.195 1.00 98.25 96 GLN A C 1
ATOM 727 O O . GLN A 1 96 ? -17.979 -6.620 -9.905 1.00 98.25 96 GLN A O 1
ATOM 732 N N . GLY A 1 97 ? -16.315 -8.099 -9.632 1.00 98.00 97 GLY A N 1
ATOM 733 C CA . GLY A 1 97 ? -16.359 -8.609 -11.005 1.00 98.00 97 GLY A CA 1
ATOM 734 C C . GLY A 1 97 ? -15.894 -7.587 -12.047 1.00 98.00 97 GLY A C 1
ATOM 735 O O . GLY A 1 97 ? -16.354 -7.616 -13.188 1.00 98.00 97 GLY A O 1
ATOM 736 N N . TRP A 1 98 ? -15.025 -6.655 -11.653 1.00 98.31 98 TRP A N 1
ATOM 737 C CA . TRP A 1 98 ? -14.442 -5.658 -12.548 1.00 98.31 98 TRP A CA 1
ATOM 738 C C . TRP A 1 98 ? -13.319 -6.250 -13.401 1.00 98.31 98 TRP A C 1
ATOM 740 O O . TRP A 1 98 ? -12.784 -7.322 -13.113 1.00 98.31 98 TRP A O 1
ATOM 750 N N . ASP A 1 99 ? -12.945 -5.526 -14.456 1.00 98.25 99 ASP A N 1
ATOM 751 C CA . ASP A 1 99 ? -11.835 -5.924 -15.314 1.00 98.25 99 ASP A CA 1
ATOM 752 C C . ASP A 1 99 ? -10.497 -5.820 -14.563 1.00 98.25 99 ASP A C 1
ATOM 754 O O . ASP A 1 99 ? -10.108 -4.757 -14.067 1.00 98.25 99 ASP A O 1
ATOM 758 N N . MET A 1 100 ? -9.772 -6.939 -14.506 1.00 97.81 100 MET A N 1
ATOM 759 C CA . MET A 1 100 ? -8.450 -7.029 -13.888 1.00 97.81 100 MET A CA 1
ATOM 760 C C . MET A 1 100 ? -7.402 -6.166 -14.590 1.00 97.81 100 MET A C 1
ATOM 762 O O . MET A 1 100 ? -6.395 -5.813 -13.967 1.00 97.81 100 MET A O 1
ATOM 766 N N . GLU A 1 101 ? -7.651 -5.768 -15.836 1.00 96.94 101 GLU A N 1
ATOM 767 C CA . GLU A 1 101 ? -6.785 -4.865 -16.586 1.00 96.94 101 GLU A CA 1
ATOM 768 C C . GLU A 1 101 ? -6.580 -3.523 -15.863 1.00 96.94 101 GLU A C 1
ATOM 770 O O . GLU A 1 101 ? -5.490 -2.949 -15.916 1.00 96.94 101 GLU A O 1
ATOM 775 N N . HIS A 1 102 ? -7.565 -3.045 -15.091 1.00 94.62 102 HIS A N 1
ATOM 776 C CA . HIS A 1 102 ? -7.403 -1.848 -14.258 1.00 94.62 102 HIS A CA 1
ATOM 777 C C . HIS A 1 102 ? -6.272 -1.994 -13.235 1.00 94.62 102 HIS A C 1
ATOM 779 O O . HIS A 1 102 ? -5.503 -1.058 -13.019 1.00 94.62 102 HIS A O 1
ATOM 785 N N . VAL A 1 103 ? -6.147 -3.175 -12.632 1.00 97.56 103 VAL A N 1
ATOM 786 C CA . VAL A 1 103 ? -5.132 -3.460 -11.616 1.00 97.56 103 VAL A CA 1
ATOM 787 C C . VAL A 1 103 ? -3.792 -3.773 -12.275 1.00 97.56 103 VAL A C 1
ATOM 789 O O . VAL A 1 103 ? -2.762 -3.268 -11.835 1.00 97.56 103 VAL A O 1
ATOM 792 N N . TYR A 1 104 ? -3.778 -4.540 -13.369 1.00 97.12 104 TYR A N 1
ATOM 793 C CA . TYR A 1 104 ? -2.544 -4.839 -14.107 1.00 97.12 104 TYR A CA 1
ATOM 794 C C . TYR A 1 104 ? -1.868 -3.581 -14.665 1.00 97.12 104 TYR A C 1
ATOM 796 O O . TYR A 1 104 ? -0.637 -3.507 -14.698 1.00 97.12 104 TYR A O 1
ATOM 804 N N . ASN A 1 105 ? -2.645 -2.543 -14.980 1.00 95.88 105 ASN A N 1
ATOM 805 C CA . ASN A 1 105 ? -2.115 -1.241 -15.377 1.00 95.88 105 ASN A CA 1
ATOM 806 C C . ASN A 1 105 ? -1.373 -0.471 -14.265 1.00 95.88 105 ASN A C 1
ATOM 808 O O . ASN A 1 105 ? -0.799 0.579 -14.549 1.00 95.88 105 ASN A O 1
ATOM 812 N N . LEU A 1 106 ? -1.325 -0.993 -13.038 1.00 96.75 106 LEU A N 1
ATOM 813 C CA . LEU A 1 106 ? -0.566 -0.425 -11.918 1.00 96.75 106 LEU A CA 1
ATOM 814 C C . LEU A 1 106 ? 0.754 -1.169 -11.644 1.00 96.75 106 LEU A C 1
ATOM 816 O O . LEU A 1 106 ? 1.494 -0.793 -10.737 1.00 96.75 106 LEU A O 1
ATOM 820 N N . LEU A 1 107 ? 1.070 -2.239 -12.385 1.00 98.19 107 LEU A N 1
ATOM 821 C CA . LEU A 1 107 ? 2.240 -3.087 -12.108 1.00 98.19 107 LEU A CA 1
ATOM 822 C C . LEU A 1 107 ? 3.585 -2.349 -12.211 1.00 98.19 107 LEU A C 1
ATOM 824 O O . LEU A 1 107 ? 4.547 -2.719 -11.535 1.00 98.19 107 LEU A O 1
ATOM 828 N N . ASP A 1 108 ? 3.668 -1.307 -13.033 1.00 97.06 108 ASP A N 1
ATOM 829 C CA . ASP A 1 108 ? 4.860 -0.466 -13.138 1.00 97.06 108 ASP A CA 1
ATOM 830 C C . ASP A 1 108 ? 5.099 0.351 -11.857 1.00 97.06 108 ASP A C 1
ATOM 832 O O . ASP A 1 108 ? 6.227 0.386 -11.367 1.00 97.06 108 ASP A O 1
ATOM 836 N N . LEU A 1 109 ? 4.046 0.896 -11.239 1.00 97.75 109 LEU A N 1
ATOM 837 C CA . LEU A 1 109 ? 4.123 1.515 -9.908 1.00 97.75 109 LEU A CA 1
ATOM 838 C C . LEU A 1 109 ? 4.550 0.514 -8.829 1.00 97.75 109 LEU A C 1
ATOM 840 O O . LEU A 1 109 ? 5.409 0.826 -8.003 1.00 97.75 109 LEU A O 1
ATOM 844 N N . VAL A 1 110 ? 4.002 -0.705 -8.865 1.00 98.31 110 VAL A N 1
ATOM 845 C CA . VAL A 1 110 ? 4.391 -1.775 -7.930 1.00 98.31 110 VAL A CA 1
ATOM 846 C C . VAL A 1 110 ? 5.873 -2.116 -8.080 1.00 98.31 110 VAL A C 1
ATOM 848 O O . VAL A 1 110 ? 6.568 -2.291 -7.084 1.00 98.31 110 VAL A O 1
ATOM 851 N N . THR A 1 111 ? 6.381 -2.156 -9.312 1.00 97.94 111 THR A N 1
ATOM 852 C CA . THR A 1 111 ? 7.801 -2.430 -9.586 1.00 97.94 111 THR A CA 1
ATOM 853 C C . THR A 1 111 ? 8.707 -1.344 -9.027 1.00 97.94 111 THR A C 1
ATOM 855 O O . THR A 1 111 ? 9.714 -1.663 -8.395 1.00 97.94 111 THR A O 1
ATOM 858 N N . VAL A 1 112 ? 8.336 -0.072 -9.206 1.00 97.12 112 VAL A N 1
ATOM 859 C CA . VAL A 1 112 ? 9.076 1.047 -8.607 1.00 97.12 112 VAL A CA 1
ATOM 860 C C . VAL A 1 112 ? 9.077 0.927 -7.089 1.00 97.12 112 VAL A C 1
ATOM 862 O O . VAL A 1 112 ? 10.140 1.016 -6.489 1.00 97.12 112 VAL A O 1
ATOM 865 N N . SER A 1 113 ? 7.929 0.640 -6.472 1.00 98.06 113 SER A N 1
ATOM 866 C CA . SER A 1 113 ? 7.853 0.440 -5.023 1.00 98.06 113 SER A CA 1
ATOM 867 C C . SER A 1 113 ? 8.742 -0.708 -4.551 1.00 98.06 113 SER A C 1
ATOM 869 O O . SER A 1 113 ? 9.528 -0.498 -3.641 1.00 98.06 113 SER A O 1
ATOM 871 N N . ILE A 1 114 ? 8.706 -1.881 -5.190 1.00 98.38 114 ILE A N 1
ATOM 872 C CA . ILE A 1 114 ? 9.574 -3.014 -4.825 1.00 98.38 114 ILE A CA 1
ATOM 873 C C . ILE A 1 114 ? 11.055 -2.604 -4.830 1.00 98.38 114 ILE A C 1
ATOM 875 O O . ILE A 1 114 ? 11.795 -2.946 -3.909 1.00 98.38 114 ILE A O 1
ATOM 879 N N . ALA A 1 115 ? 11.482 -1.855 -5.851 1.00 96.69 115 ALA A N 1
ATOM 880 C CA . ALA A 1 115 ? 12.860 -1.389 -5.965 1.00 96.69 115 ALA A CA 1
ATOM 881 C C . ALA A 1 115 ? 13.208 -0.299 -4.934 1.00 96.69 115 ALA A C 1
ATOM 883 O O . ALA A 1 115 ? 14.284 -0.343 -4.340 1.00 96.69 115 ALA A O 1
ATOM 884 N N . SER A 1 116 ? 12.317 0.672 -4.718 1.00 97.00 116 SER A N 1
ATOM 885 C CA . SER A 1 116 ? 12.535 1.797 -3.797 1.00 97.00 116 SER A CA 1
ATOM 886 C C . SER A 1 116 ? 12.519 1.383 -2.329 1.00 97.00 116 SER A C 1
ATOM 888 O O . SER A 1 116 ? 13.248 1.958 -1.528 1.00 97.00 116 SER A O 1
ATOM 890 N N . ASP A 1 117 ? 11.716 0.380 -2.002 1.00 96.94 117 ASP A N 1
ATOM 891 C CA . ASP A 1 117 ? 11.500 -0.120 -0.645 1.00 96.94 117 ASP A CA 1
ATOM 892 C C . ASP A 1 117 ? 12.518 -1.214 -0.260 1.00 96.94 117 ASP A C 1
ATOM 894 O O . ASP A 1 117 ? 12.564 -1.695 0.869 1.00 96.94 117 ASP A O 1
ATOM 898 N N . ILE A 1 118 ? 13.368 -1.615 -1.219 1.00 96.38 118 ILE A N 1
ATOM 899 C CA . ILE A 1 118 ? 14.467 -2.583 -1.053 1.00 96.38 118 ILE A CA 1
ATOM 900 C C . ILE A 1 118 ? 13.969 -3.909 -0.439 1.00 96.38 118 ILE A C 1
ATOM 902 O O . ILE A 1 118 ? 14.675 -4.611 0.290 1.00 96.38 118 ILE A O 1
ATOM 906 N N . VAL A 1 119 ? 12.729 -4.287 -0.755 1.00 97.75 119 VAL A N 1
ATOM 907 C CA . VAL A 1 119 ? 12.166 -5.571 -0.337 1.00 97.75 119 VAL A CA 1
ATOM 908 C C . VAL A 1 119 ? 12.746 -6.712 -1.189 1.00 97.75 119 VAL A C 1
ATOM 910 O O . VAL A 1 119 ? 13.084 -6.514 -2.360 1.00 97.75 119 VAL A O 1
ATOM 913 N N . PRO A 1 120 ? 12.861 -7.941 -0.652 1.00 97.88 120 PRO A N 1
ATOM 914 C CA . PRO A 1 120 ? 13.345 -9.085 -1.418 1.00 97.88 120 PRO A CA 1
ATOM 915 C C . PRO A 1 120 ? 12.592 -9.297 -2.742 1.00 97.88 120 PRO A C 1
ATOM 917 O O . PRO A 1 120 ? 11.375 -9.484 -2.752 1.00 97.88 120 PRO A O 1
ATOM 920 N N . ILE A 1 121 ? 13.322 -9.374 -3.862 1.00 97.38 121 ILE A N 1
ATOM 921 C CA . ILE A 1 121 ? 12.772 -9.720 -5.188 1.00 97.38 121 ILE A CA 1
ATOM 922 C C . ILE A 1 121 ? 12.674 -11.250 -5.320 1.00 97.38 121 ILE A C 1
ATOM 924 O O . ILE A 1 121 ? 13.336 -11.904 -6.130 1.00 97.38 121 ILE A O 1
ATOM 928 N N . THR A 1 122 ? 11.846 -11.843 -4.467 1.00 97.94 122 THR A N 1
ATOM 929 C CA . THR A 1 122 ? 11.545 -13.283 -4.411 1.00 97.94 122 THR A CA 1
ATOM 930 C C . THR A 1 122 ? 10.034 -13.495 -4.472 1.00 97.94 122 THR A C 1
ATOM 932 O O . THR A 1 122 ? 9.287 -12.522 -4.501 1.00 97.94 122 THR A O 1
ATOM 935 N N . GLY A 1 123 ? 9.565 -14.747 -4.522 1.00 97.56 123 GLY A N 1
ATOM 936 C CA . GLY A 1 123 ? 8.137 -15.071 -4.412 1.00 97.56 123 GLY A CA 1
ATOM 937 C C . GLY A 1 123 ? 7.235 -14.173 -5.267 1.00 97.56 123 GLY A C 1
ATOM 938 O O . GLY A 1 123 ? 7.433 -14.056 -6.477 1.00 97.56 123 GLY A O 1
ATOM 939 N N . GLU A 1 124 ? 6.269 -13.515 -4.624 1.00 98.06 124 GLU A N 1
ATOM 940 C CA . GLU A 1 124 ? 5.314 -12.638 -5.307 1.00 98.06 124 GLU A CA 1
ATOM 941 C C . GLU A 1 124 ? 5.949 -11.355 -5.845 1.00 98.06 124 GLU A C 1
ATOM 943 O O . GLU A 1 124 ? 5.658 -10.986 -6.982 1.00 98.06 124 GLU A O 1
ATOM 948 N N . ASN A 1 125 ? 6.863 -10.717 -5.104 1.00 98.50 125 ASN A N 1
ATOM 949 C CA . ASN A 1 125 ? 7.549 -9.513 -5.586 1.00 98.50 125 ASN A CA 1
ATOM 950 C C . ASN A 1 125 ? 8.287 -9.776 -6.894 1.00 98.50 125 ASN A C 1
ATOM 952 O O . ASN A 1 125 ? 8.252 -8.944 -7.792 1.00 98.50 125 ASN A O 1
ATOM 956 N N . ARG A 1 126 ? 8.918 -10.948 -7.044 1.00 98.19 126 ARG A N 1
ATOM 957 C CA . ARG A 1 126 ? 9.594 -11.309 -8.297 1.00 98.19 126 ARG A CA 1
ATOM 958 C C . ARG A 1 126 ? 8.621 -11.366 -9.475 1.00 98.19 126 ARG A C 1
ATOM 960 O O . ARG A 1 126 ? 8.959 -10.902 -10.559 1.00 98.19 126 ARG A O 1
ATOM 967 N N . VAL A 1 127 ? 7.432 -11.934 -9.274 1.00 98.00 127 VAL A N 1
ATOM 968 C CA . VAL A 1 127 ? 6.403 -12.026 -10.323 1.00 98.00 127 VAL A CA 1
ATOM 969 C C . VAL A 1 127 ? 5.855 -10.640 -10.661 1.00 98.00 127 VAL A C 1
ATOM 971 O O . VAL A 1 127 ? 5.772 -10.290 -11.838 1.00 98.00 127 VAL A O 1
ATOM 974 N N . LEU A 1 128 ? 5.528 -9.840 -9.644 1.00 98.31 128 LEU A N 1
ATOM 975 C CA . LEU A 1 128 ? 5.015 -8.480 -9.815 1.00 98.31 128 LEU A CA 1
ATOM 976 C C . LEU A 1 128 ? 6.038 -7.585 -10.527 1.00 98.31 128 LEU A C 1
ATOM 978 O O . LEU A 1 128 ? 5.697 -6.954 -11.525 1.00 98.31 128 LEU A O 1
ATOM 982 N N . ALA A 1 129 ? 7.297 -7.608 -10.083 1.00 98.19 129 ALA A N 1
ATOM 983 C CA . ALA A 1 129 ? 8.388 -6.856 -10.696 1.00 98.19 129 ALA A CA 1
ATOM 984 C C . ALA A 1 129 ? 8.654 -7.297 -12.142 1.00 98.19 129 ALA A C 1
ATOM 986 O O . ALA A 1 129 ? 8.859 -6.458 -13.013 1.00 98.19 129 ALA A O 1
ATOM 987 N N . TYR A 1 130 ? 8.597 -8.600 -12.436 1.00 97.81 130 TYR A N 1
ATOM 988 C CA . TYR A 1 130 ? 8.779 -9.100 -13.801 1.00 97.81 130 TYR A CA 1
ATOM 989 C C . TYR A 1 130 ? 7.738 -8.530 -14.775 1.00 97.81 130 TYR A C 1
ATOM 991 O O . TYR A 1 130 ? 8.091 -8.043 -15.852 1.00 97.81 130 TYR A O 1
ATOM 999 N N . TYR A 1 131 ? 6.452 -8.581 -14.417 1.00 97.69 131 TYR A N 1
ATOM 1000 C CA . TYR A 1 131 ? 5.399 -8.062 -15.291 1.00 97.69 131 TYR A CA 1
ATOM 1001 C C . TYR A 1 131 ? 5.346 -6.535 -15.311 1.00 97.69 131 TYR A C 1
ATOM 1003 O O . TYR A 1 131 ? 5.051 -5.956 -16.356 1.00 97.69 131 TYR A O 1
ATOM 1011 N N . GLY A 1 132 ? 5.668 -5.872 -14.204 1.00 97.62 132 GLY A N 1
ATOM 1012 C CA . GLY A 1 132 ? 5.729 -4.419 -14.192 1.00 97.62 132 GLY A CA 1
ATOM 1013 C C . GLY A 1 132 ? 6.927 -3.861 -14.955 1.00 97.62 132 GLY A C 1
ATOM 1014 O O . GLY A 1 132 ? 6.746 -2.883 -15.668 1.00 97.62 132 GLY A O 1
ATOM 1015 N N . LEU A 1 133 ? 8.091 -4.522 -14.957 1.00 97.12 133 LEU A N 1
ATOM 1016 C CA . LEU A 1 133 ? 9.188 -4.167 -15.868 1.00 97.12 133 LEU A CA 1
ATOM 1017 C C . LEU A 1 133 ? 8.785 -4.305 -17.337 1.00 97.12 133 LEU A C 1
ATOM 1019 O O . LEU A 1 133 ? 9.016 -3.382 -18.112 1.00 97.12 133 LEU A O 1
ATOM 1023 N N . LYS A 1 134 ? 8.107 -5.400 -17.714 1.00 96.44 134 LYS A N 1
ATOM 1024 C CA . LYS A 1 134 ? 7.555 -5.527 -19.074 1.00 96.44 134 LYS A CA 1
ATOM 1025 C C . LYS A 1 134 ? 6.642 -4.360 -19.419 1.00 96.44 134 LYS A C 1
ATOM 1027 O O . LYS A 1 134 ? 6.733 -3.819 -20.515 1.00 96.44 134 LYS A O 1
ATOM 1032 N N . LYS A 1 135 ? 5.778 -3.964 -18.481 1.00 95.94 135 LYS A N 1
ATOM 1033 C CA . LYS A 1 135 ? 4.914 -2.802 -18.665 1.00 95.94 135 LYS A CA 1
ATOM 1034 C C . LYS A 1 135 ? 5.730 -1.521 -18.828 1.00 95.94 135 LYS A C 1
ATOM 1036 O O . LYS A 1 135 ? 5.404 -0.744 -19.720 1.00 95.94 135 LYS A O 1
ATOM 1041 N N . ILE A 1 136 ? 6.770 -1.304 -18.022 1.00 96.06 136 ILE A N 1
ATOM 1042 C CA . ILE A 1 136 ? 7.628 -0.119 -18.146 1.00 96.06 136 ILE A CA 1
ATOM 1043 C C . ILE A 1 136 ? 8.319 -0.077 -19.516 1.00 96.06 136 ILE A C 1
ATOM 1045 O O . ILE A 1 136 ? 8.408 0.990 -20.119 1.00 96.06 136 ILE A O 1
ATOM 1049 N N . ASP A 1 137 ? 8.743 -1.226 -20.037 1.00 94.62 137 ASP A N 1
ATOM 1050 C CA . ASP A 1 137 ? 9.398 -1.317 -21.342 1.00 94.62 137 ASP A CA 1
ATOM 1051 C C . ASP A 1 137 ? 8.439 -1.059 -22.518 1.00 94.62 137 ASP A C 1
ATOM 1053 O O . ASP A 1 137 ? 8.867 -0.555 -23.557 1.00 94.62 137 ASP A O 1
ATOM 1057 N N . THR A 1 138 ? 7.149 -1.400 -22.388 1.00 94.31 138 THR A N 1
ATOM 1058 C CA . THR A 1 138 ? 6.191 -1.322 -23.510 1.00 94.31 138 THR A CA 1
ATOM 1059 C C . THR A 1 138 ? 5.207 -0.158 -23.431 1.00 94.31 138 THR A C 1
ATOM 1061 O O . THR A 1 138 ? 4.913 0.472 -24.445 1.00 94.31 138 THR A O 1
ATOM 1064 N N . ASN A 1 139 ? 4.634 0.095 -22.255 1.00 94.75 139 ASN A N 1
ATOM 1065 C CA . ASN A 1 139 ? 3.570 1.076 -22.036 1.00 94.75 139 ASN A CA 1
ATOM 1066 C C . ASN A 1 139 ? 3.574 1.574 -20.572 1.00 94.75 139 ASN A C 1
ATOM 1068 O O . ASN A 1 139 ? 2.648 1.259 -19.812 1.00 94.75 139 ASN A O 1
ATOM 1072 N N . PRO A 1 140 ? 4.616 2.307 -20.136 1.00 95.19 140 PRO A N 1
ATOM 1073 C CA . PRO A 1 140 ? 4.675 2.872 -18.790 1.00 95.19 140 PRO A CA 1
ATOM 1074 C C . PRO A 1 140 ? 3.593 3.935 -18.599 1.00 95.19 140 PRO A C 1
ATOM 1076 O O . PRO A 1 140 ? 3.210 4.628 -19.546 1.00 95.19 140 PRO A O 1
ATOM 1079 N N . ILE A 1 141 ? 3.135 4.127 -17.360 1.00 95.56 141 ILE A N 1
ATOM 1080 C CA . ILE A 1 141 ? 2.318 5.300 -17.039 1.00 95.56 141 ILE A CA 1
ATOM 1081 C C . ILE A 1 141 ? 3.074 6.596 -17.368 1.00 95.56 141 ILE A C 1
ATOM 1083 O O . ILE A 1 141 ? 4.304 6.665 -17.299 1.00 95.56 141 ILE A O 1
ATOM 1087 N N . LEU A 1 142 ? 2.322 7.654 -17.679 1.00 95.88 142 LEU A N 1
ATOM 1088 C CA . LEU A 1 142 ? 2.877 8.918 -18.171 1.00 95.88 142 LEU A CA 1
ATOM 1089 C C . LEU A 1 142 ? 3.948 9.512 -17.242 1.00 95.88 142 LEU A C 1
ATOM 1091 O O . LEU A 1 142 ? 4.966 10.007 -17.719 1.00 95.88 142 LEU A O 1
ATOM 1095 N N . GLY A 1 143 ? 3.743 9.421 -15.925 1.00 95.56 143 GLY A N 1
ATOM 1096 C CA . GLY A 1 143 ? 4.705 9.911 -14.936 1.00 95.56 143 GLY A CA 1
ATOM 1097 C C . GLY A 1 143 ? 6.045 9.173 -14.988 1.00 95.56 143 GLY A C 1
ATOM 1098 O O . GLY A 1 143 ? 7.093 9.812 -15.016 1.00 95.56 143 GLY A O 1
ATOM 1099 N N . LEU A 1 144 ? 6.024 7.839 -15.073 1.00 94.94 144 LEU A N 1
ATOM 1100 C CA . LEU A 1 144 ? 7.250 7.043 -15.185 1.00 94.94 144 LEU A CA 1
ATOM 1101 C C . LEU A 1 144 ? 7.939 7.261 -16.526 1.00 94.94 144 LEU A C 1
ATOM 1103 O O . LEU A 1 144 ? 9.156 7.410 -16.556 1.00 94.94 144 LEU A O 1
ATOM 1107 N N . LYS A 1 145 ? 7.170 7.374 -17.614 1.00 94.88 145 LYS A N 1
ATOM 1108 C CA . LYS A 1 145 ? 7.719 7.709 -18.930 1.00 94.88 145 LYS A CA 1
ATOM 1109 C C . LYS A 1 145 ? 8.511 9.019 -18.893 1.00 94.88 145 LYS A C 1
ATOM 1111 O O . LYS A 1 145 ? 9.659 9.054 -19.324 1.00 94.88 145 LYS A O 1
ATOM 1116 N N . ALA A 1 146 ? 7.923 10.071 -18.322 1.00 96.31 146 ALA A N 1
ATOM 1117 C CA . ALA A 1 146 ? 8.588 11.363 -18.185 1.00 96.31 146 ALA A CA 1
ATOM 1118 C C . ALA A 1 146 ? 9.854 11.272 -17.311 1.00 96.31 146 ALA A C 1
ATOM 1120 O O . ALA A 1 146 ? 10.881 11.857 -17.649 1.00 96.31 146 ALA A O 1
ATOM 1121 N N . LEU A 1 147 ? 9.813 10.503 -16.214 1.00 95.56 147 LEU A N 1
ATOM 1122 C CA . LEU A 1 147 ? 10.983 10.278 -15.356 1.00 95.56 147 LEU A CA 1
ATOM 1123 C C . LEU A 1 147 ? 12.110 9.524 -16.075 1.00 95.56 147 LEU A C 1
ATOM 1125 O O . LEU A 1 147 ? 13.282 9.853 -15.883 1.00 95.56 147 LEU A O 1
ATOM 1129 N N . MET A 1 148 ? 11.775 8.545 -16.916 1.00 94.19 148 MET A N 1
ATOM 1130 C CA . MET A 1 148 ? 12.754 7.821 -17.729 1.00 94.19 148 MET A CA 1
ATOM 1131 C C . MET A 1 148 ? 13.439 8.748 -18.735 1.00 94.19 148 MET A C 1
ATOM 1133 O O . MET A 1 148 ? 14.664 8.717 -18.846 1.00 94.19 148 MET A O 1
ATOM 1137 N N . GLU A 1 149 ? 12.667 9.607 -19.409 1.00 94.50 149 GLU A N 1
ATOM 1138 C CA . GLU A 1 149 ? 13.180 10.581 -20.380 1.00 94.50 149 GLU A CA 1
ATOM 1139 C C . GLU A 1 149 ? 14.182 11.552 -19.737 1.00 94.50 149 GLU A C 1
ATOM 1141 O O . GLU A 1 149 ? 15.290 11.714 -20.247 1.00 94.50 149 GLU A O 1
ATOM 1146 N N . VAL A 1 150 ? 13.852 12.148 -18.583 1.00 96.94 150 VAL A N 1
ATOM 1147 C CA . VAL A 1 150 ? 14.770 13.088 -17.902 1.00 96.94 150 VAL A CA 1
ATOM 1148 C C . VAL A 1 150 ? 15.986 12.397 -17.287 1.00 96.94 150 VAL A C 1
ATOM 1150 O O . VAL A 1 150 ? 17.038 13.017 -17.136 1.00 96.94 150 VAL A O 1
ATOM 1153 N N . SER A 1 151 ? 15.855 11.115 -16.941 1.00 95.00 151 SER A N 1
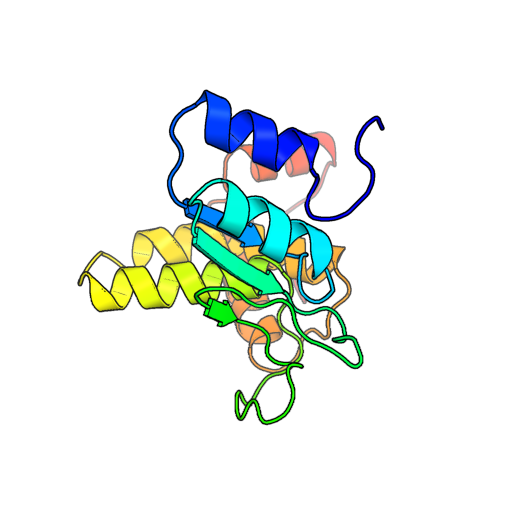ATOM 1154 C CA . SER A 1 151 ? 16.933 10.320 -16.339 1.00 95.00 151 SER A CA 1
ATOM 1155 C C . SER A 1 151 ? 17.817 9.628 -17.381 1.00 95.00 151 SER A C 1
ATOM 1157 O O . SER A 1 151 ? 18.770 8.948 -17.008 1.00 95.00 151 SER A O 1
ATOM 1159 N N . ASN A 1 152 ? 17.520 9.784 -18.679 1.00 92.62 152 ASN A N 1
ATOM 1160 C CA . ASN A 1 152 ? 18.147 9.050 -19.785 1.00 92.62 152 ASN A CA 1
ATOM 1161 C C . ASN A 1 152 ? 18.145 7.521 -19.589 1.00 92.62 152 ASN A C 1
ATOM 1163 O O . ASN A 1 152 ? 19.063 6.825 -20.029 1.00 92.62 152 ASN A O 1
ATOM 1167 N N . LEU A 1 153 ? 17.114 6.993 -18.924 1.00 90.00 153 LEU A N 1
ATOM 1168 C CA . LEU A 1 153 ? 16.924 5.554 -18.767 1.00 90.00 153 LEU A CA 1
ATOM 1169 C C . LEU A 1 153 ? 16.383 4.964 -20.070 1.00 90.00 153 LEU A C 1
ATOM 1171 O O . LEU A 1 153 ? 15.442 5.495 -20.660 1.00 90.00 153 LEU A O 1
ATOM 1175 N N . GLN A 1 154 ? 16.967 3.848 -20.502 1.00 83.94 154 GLN A N 1
ATOM 1176 C CA . GLN A 1 154 ? 16.557 3.139 -21.711 1.00 83.94 154 GLN A CA 1
ATOM 1177 C C . GLN A 1 154 ? 16.015 1.753 -21.366 1.00 83.94 154 GLN A C 1
ATOM 1179 O O . GLN A 1 154 ? 16.591 1.034 -20.553 1.00 83.94 154 GLN A O 1
ATOM 1184 N N . ALA A 1 155 ? 14.918 1.388 -22.022 1.00 85.06 155 ALA A N 1
ATOM 1185 C CA . ALA A 1 155 ? 14.426 0.019 -22.078 1.00 85.06 155 ALA A CA 1
ATOM 1186 C C . ALA A 1 155 ? 15.306 -0.833 -23.030 1.00 85.06 155 ALA A C 1
ATOM 1188 O O . ALA A 1 155 ? 15.898 -0.277 -23.962 1.00 85.06 155 ALA A O 1
ATOM 1189 N N . PRO A 1 156 ? 15.371 -2.168 -22.865 1.00 88.44 156 PRO A N 1
ATOM 1190 C CA . PRO A 1 156 ? 14.649 -2.952 -21.867 1.00 88.44 156 PRO A CA 1
ATOM 1191 C C . PRO A 1 156 ? 15.347 -2.973 -20.504 1.00 88.44 156 PRO A C 1
ATOM 1193 O O . PRO A 1 156 ? 16.576 -3.028 -20.418 1.00 88.44 156 PRO A O 1
ATOM 1196 N N . MET A 1 157 ? 14.554 -2.989 -19.438 1.00 86.69 157 MET A N 1
ATOM 1197 C CA . MET A 1 157 ? 15.040 -3.186 -18.072 1.00 86.69 157 MET A CA 1
ATOM 1198 C C . MET A 1 157 ? 14.903 -4.648 -17.630 1.00 86.69 157 MET A C 1
ATOM 1200 O O . MET A 1 157 ? 14.116 -5.423 -18.171 1.00 86.69 157 MET A O 1
ATOM 1204 N N . SER A 1 158 ? 15.696 -5.059 -16.636 1.00 85.38 158 SER A N 1
ATOM 1205 C CA . SER A 1 158 ? 15.688 -6.438 -16.127 1.00 85.38 158 SER A CA 1
ATOM 1206 C C . SER A 1 158 ? 15.975 -6.511 -14.622 1.00 85.38 158 SER A C 1
ATOM 1208 O O . SER A 1 158 ? 16.563 -5.586 -14.063 1.00 85.38 158 SER A O 1
ATOM 1210 N N . ILE A 1 159 ? 15.536 -7.613 -13.998 1.00 82.75 159 ILE A N 1
ATOM 1211 C CA . ILE A 1 159 ? 15.778 -8.021 -12.597 1.00 82.75 159 ILE A CA 1
ATOM 1212 C C . ILE A 1 159 ? 16.543 -9.340 -12.526 1.00 82.75 159 ILE A C 1
ATOM 1214 O O . ILE A 1 159 ? 16.368 -10.181 -13.441 1.00 82.75 159 ILE A O 1
#

Foldseek 3Di:
DVADDADGPVVLVVCLVVVNQEDEAFQHQQAVQVSLVSSVVSNHAYEYAHLDAHDPDGHDGPYYNYCNPPPRPDPDRFQFRVSSVLVVVQVVCVVVVHDCVVSLLCLLVSLVRCVVVVTDCDDPVVVSNVSNLVCLQPPHDPVSVVVCVVVVNHDNDDD

Secondary structure (DSSP, 8-state):
--S-SS--HHHHHHHHHTT--EEEEES--TT-HHHHHHHHHTT-EEEEE--SPP-SS----SEEE-TTSTT---S-----HHHHHHHHHHHHHHHHT--THHHHTTHHHHHHHHHHTT---SHHHHHHHHHHHHHHHHS--HHHHHHHHHTT--SPP--

Radius of gyration: 17.33 Å; chains: 1; bounding box: 35×37×45 Å